Protein AF-A0AAJ3PM91-F1 (afdb_monomer_lite)

Structure (mmCIF, N/CA/C/O backbone):
data_AF-A0AAJ3PM91-F1
#
_entry.id   AF-A0AAJ3PM91-F1
#
loop_
_atom_site.group_PDB
_atom_site.id
_atom_site.type_symbol
_atom_site.label_atom_id
_atom_site.label_alt_id
_atom_site.label_comp_id
_atom_site.label_asym_id
_atom_site.label_entity_id
_atom_site.label_seq_id
_atom_site.pdbx_PDB_ins_code
_atom_site.Cartn_x
_atom_site.Cartn_y
_atom_site.Cartn_z
_atom_site.occupancy
_atom_site.B_iso_or_equiv
_atom_site.auth_seq_id
_atom_site.auth_comp_id
_atom_site.auth_asym_id
_atom_site.auth_atom_id
_atom_site.pdbx_PDB_model_num
ATOM 1 N N . MET A 1 1 ? 9.017 -9.456 3.360 1.00 77.19 1 MET A N 1
ATOM 2 C CA . MET A 1 1 ? 8.200 -10.534 2.764 1.00 77.19 1 MET A CA 1
ATOM 3 C C . MET A 1 1 ? 8.361 -10.449 1.255 1.00 77.19 1 MET A C 1
ATOM 5 O O . MET A 1 1 ? 8.608 -9.345 0.782 1.00 77.19 1 MET A O 1
ATOM 9 N N . ASP A 1 2 ? 8.288 -11.554 0.514 1.00 86.44 2 ASP A N 1
ATOM 10 C CA . ASP A 1 2 ? 8.418 -11.488 -0.950 1.00 86.44 2 ASP A CA 1
ATOM 11 C C . ASP A 1 2 ? 7.151 -10.883 -1.567 1.00 86.44 2 ASP A C 1
ATOM 13 O O . ASP A 1 2 ? 6.049 -11.085 -1.058 1.00 86.44 2 ASP A O 1
ATOM 17 N N . ILE A 1 3 ? 7.319 -10.100 -2.633 1.00 91.06 3 ILE A N 1
ATOM 18 C CA . ILE A 1 3 ? 6.223 -9.459 -3.369 1.00 91.06 3 ILE A CA 1
ATOM 19 C C . ILE A 1 3 ? 5.913 -10.359 -4.564 1.00 91.06 3 ILE A C 1
ATOM 21 O O . ILE A 1 3 ? 6.641 -10.345 -5.562 1.00 91.06 3 ILE A O 1
ATOM 25 N N . THR A 1 4 ? 4.887 -11.195 -4.431 1.00 93.25 4 THR A N 1
ATOM 26 C CA . THR A 1 4 ? 4.479 -12.192 -5.429 1.00 93.25 4 THR A CA 1
ATOM 27 C C . THR A 1 4 ? 2.958 -12.294 -5.506 1.00 93.25 4 THR A C 1
ATOM 29 O O . THR A 1 4 ? 2.251 -11.971 -4.554 1.00 93.25 4 THR A O 1
ATOM 32 N N . VAL A 1 5 ? 2.446 -12.765 -6.644 1.00 96.62 5 VAL A N 1
ATOM 33 C CA . VAL A 1 5 ? 1.008 -13.002 -6.843 1.00 96.62 5 VAL A CA 1
ATOM 34 C C . VAL A 1 5 ? 0.464 -13.979 -5.795 1.00 96.62 5 VAL A C 1
ATOM 36 O O . VAL A 1 5 ? 1.077 -15.012 -5.521 1.00 96.62 5 VAL A O 1
ATOM 39 N N . GLY A 1 6 ? -0.692 -13.649 -5.219 1.00 95.19 6 GLY A N 1
ATOM 40 C CA . GLY A 1 6 ? -1.369 -14.401 -4.163 1.00 95.19 6 GLY A CA 1
ATOM 41 C C . GLY A 1 6 ? -0.820 -14.154 -2.756 1.00 95.19 6 GLY A C 1
ATOM 42 O O . GLY A 1 6 ? -1.348 -14.708 -1.7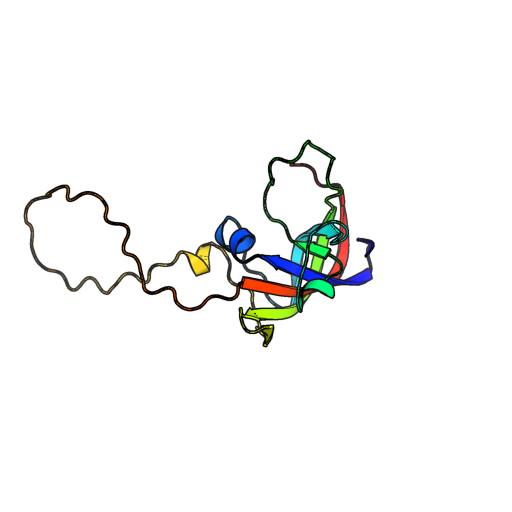92 1.00 95.19 6 GLY A O 1
ATOM 43 N N . ALA A 1 7 ? 0.233 -13.344 -2.606 1.00 95.12 7 ALA A N 1
ATOM 44 C CA . ALA A 1 7 ? 0.741 -12.998 -1.289 1.00 95.12 7 ALA A CA 1
ATOM 45 C C . ALA A 1 7 ? -0.255 -12.089 -0.556 1.00 95.12 7 ALA A C 1
ATOM 47 O O . ALA A 1 7 ? -0.711 -11.081 -1.097 1.00 95.12 7 ALA A O 1
ATOM 48 N N . VAL A 1 8 ? -0.545 -12.441 0.697 1.00 95.88 8 VAL A N 1
ATOM 49 C CA . VAL A 1 8 ? -1.348 -11.633 1.618 1.00 95.88 8 VAL A CA 1
ATOM 50 C C . VAL A 1 8 ? -0.428 -11.089 2.693 1.00 95.88 8 VAL A C 1
ATOM 52 O O . VAL A 1 8 ? 0.269 -11.860 3.352 1.00 95.88 8 VAL A O 1
ATOM 55 N N . GLY A 1 9 ? -0.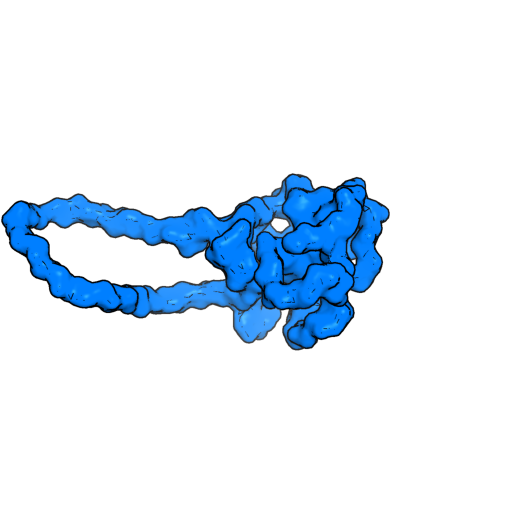414 -9.778 2.876 1.00 93.38 9 GLY A N 1
ATOM 56 C CA . GLY A 1 9 ? 0.512 -9.140 3.797 1.00 93.38 9 GLY A CA 1
ATOM 57 C C . GLY A 1 9 ? 0.119 -7.711 4.111 1.00 93.38 9 GLY A C 1
ATOM 58 O O . GLY A 1 9 ? -0.782 -7.145 3.499 1.00 93.38 9 GLY A O 1
ATOM 59 N N . ARG A 1 10 ? 0.811 -7.140 5.091 1.00 94.62 10 ARG A N 1
ATOM 60 C CA . ARG A 1 10 ? 0.602 -5.763 5.519 1.00 94.62 10 ARG A CA 1
ATOM 61 C C . ARG A 1 10 ? 1.641 -4.851 4.885 1.00 94.62 10 ARG A C 1
ATOM 63 O O . ARG A 1 10 ? 2.836 -5.154 4.961 1.00 94.62 10 ARG A O 1
ATOM 70 N N . ALA A 1 11 ? 1.186 -3.754 4.296 1.00 94.69 11 ALA A N 1
ATOM 71 C CA . ALA A 1 11 ? 2.026 -2.674 3.808 1.00 94.69 11 ALA A CA 1
ATOM 72 C C . ALA A 1 11 ? 1.854 -1.429 4.680 1.00 94.69 11 ALA A C 1
ATOM 74 O O . ALA A 1 11 ? 0.759 -1.175 5.183 1.00 94.69 11 ALA A O 1
ATOM 75 N N . SER A 1 12 ? 2.933 -0.679 4.864 1.00 93.50 12 SER A N 1
ATOM 76 C CA . SER A 1 12 ? 2.892 0.637 5.493 1.00 93.50 12 SER A CA 1
ATOM 77 C C . SER A 1 12 ? 2.953 1.732 4.425 1.00 93.50 12 SER A C 1
ATOM 79 O O . SER A 1 12 ? 3.555 1.523 3.371 1.00 93.50 12 SER A O 1
ATOM 81 N N . LEU A 1 13 ? 2.282 2.854 4.659 1.00 92.19 13 LEU A N 1
ATOM 82 C CA . LEU A 1 13 ? 2.227 4.004 3.758 1.00 92.19 13 LEU A CA 1
ATOM 83 C C . LEU A 1 13 ? 2.300 5.273 4.598 1.00 92.19 13 LEU A C 1
ATOM 85 O O . LEU A 1 13 ? 1.373 5.518 5.364 1.00 92.19 13 LEU A O 1
ATOM 89 N N . SER A 1 14 ? 3.372 6.054 4.482 1.00 88.38 14 SER A N 1
ATOM 90 C CA . SER A 1 14 ? 3.586 7.249 5.311 1.00 88.38 14 SER A CA 1
ATOM 91 C C . SER A 1 14 ? 2.636 8.389 4.960 1.00 88.38 14 SER A C 1
ATOM 93 O O . SER A 1 14 ? 2.276 8.546 3.793 1.00 88.38 14 SER A O 1
ATOM 95 N N . ASP A 1 15 ? 2.300 9.218 5.960 1.00 86.75 15 ASP A N 1
ATOM 96 C CA . ASP A 1 15 ? 1.500 10.442 5.774 1.00 86.75 15 ASP A CA 1
ATOM 97 C C . ASP A 1 15 ? 2.030 11.303 4.630 1.00 86.75 15 ASP A C 1
ATOM 99 O O . ASP A 1 15 ? 1.325 11.644 3.682 1.00 86.75 15 ASP A O 1
ATOM 103 N N . TRP A 1 16 ? 3.342 11.501 4.642 1.00 85.94 16 TRP A N 1
ATOM 104 C CA . TRP A 1 16 ? 4.038 12.296 3.650 1.00 85.94 16 TRP A CA 1
ATOM 105 C C . TRP A 1 16 ? 3.939 11.757 2.211 1.00 85.94 16 TRP A C 1
ATOM 107 O O . TRP A 1 16 ? 3.771 12.540 1.277 1.00 85.94 16 TRP A O 1
ATOM 117 N N . GLU A 1 17 ? 4.010 10.438 2.000 1.00 89.31 17 GLU A N 1
ATOM 118 C CA . GLU A 1 17 ? 3.839 9.841 0.662 1.00 89.31 17 GLU A CA 1
ATOM 119 C C . GLU A 1 17 ? 2.443 10.124 0.102 1.00 89.31 17 GLU A C 1
ATOM 121 O O . GLU A 1 17 ? 2.269 10.356 -1.099 1.00 89.31 17 GLU A O 1
ATOM 126 N N . GLN A 1 18 ? 1.439 10.125 0.973 1.00 87.88 18 GLN A N 1
ATOM 127 C CA . GLN A 1 18 ? 0.065 10.387 0.587 1.00 87.88 18 GLN A CA 1
ATOM 128 C C . GLN A 1 18 ? -0.194 11.879 0.357 1.00 87.88 18 GLN A C 1
ATOM 130 O O . GLN A 1 18 ? -0.848 12.253 -0.617 1.00 87.88 18 GLN A O 1
ATOM 135 N N . GLU A 1 19 ? 0.376 12.734 1.206 1.00 86.00 19 GLU A N 1
ATOM 136 C CA . GLU A 1 19 ? 0.348 14.187 1.063 1.00 86.00 19 GLU A CA 1
ATOM 137 C C . GLU A 1 19 ? 1.105 14.685 -0.165 1.00 86.00 19 GLU A C 1
ATOM 139 O O . GLU A 1 19 ? 0.745 15.726 -0.702 1.00 86.00 19 GLU A O 1
ATOM 144 N N . CYS A 1 20 ? 2.156 14.002 -0.615 1.00 85.50 20 CYS A N 1
ATOM 145 C CA . CYS A 1 20 ? 2.957 14.469 -1.742 1.00 85.50 20 CYS A CA 1
ATOM 146 C C . CYS A 1 20 ? 2.260 14.207 -3.084 1.00 85.50 20 CYS A C 1
ATOM 148 O O . CYS A 1 20 ? 2.094 15.119 -3.897 1.00 85.50 20 CYS A O 1
ATOM 150 N N . CYS A 1 21 ? 1.861 12.958 -3.320 1.00 86.75 21 CYS A N 1
ATOM 151 C CA . CYS A 1 21 ? 1.360 12.512 -4.620 1.00 86.75 21 CYS A CA 1
ATOM 152 C C . CYS A 1 21 ? 0.413 11.306 -4.536 1.00 86.75 21 CYS A C 1
ATOM 154 O O . CYS A 1 21 ? 0.142 10.676 -5.557 1.00 86.75 21 CYS A O 1
ATOM 156 N N . GLY A 1 22 ? -0.095 10.978 -3.344 1.00 89.50 22 GLY A N 1
ATOM 157 C CA . GLY A 1 22 ? -0.953 9.815 -3.155 1.00 89.50 22 GLY A CA 1
ATOM 158 C C . GLY A 1 22 ? -2.329 9.980 -3.788 1.00 89.50 22 GLY A C 1
ATOM 159 O O . GLY A 1 22 ? -3.016 10.986 -3.584 1.00 89.50 22 GLY A O 1
ATOM 160 N N . ASP A 1 23 ? -2.765 8.944 -4.497 1.00 92.81 23 ASP A N 1
ATOM 161 C CA . ASP A 1 23 ? -4.161 8.778 -4.886 1.00 92.81 23 ASP A CA 1
ATOM 162 C C . ASP A 1 23 ? -4.956 8.128 -3.743 1.00 92.81 23 ASP A C 1
ATOM 164 O O . ASP A 1 23 ? -4.389 7.384 -2.937 1.00 92.81 23 ASP A O 1
ATOM 168 N N . PRO A 1 24 ? -6.272 8.372 -3.634 1.00 94.62 24 PRO A N 1
ATOM 169 C CA . PRO A 1 24 ? -7.065 7.774 -2.572 1.00 94.62 24 PRO A CA 1
ATOM 170 C C . PRO A 1 24 ? -7.133 6.248 -2.676 1.00 94.62 24 PRO A C 1
ATOM 172 O O . PRO A 1 24 ? -7.407 5.704 -3.745 1.00 94.62 24 PRO A O 1
ATOM 175 N N . ILE A 1 25 ? -6.992 5.564 -1.539 1.00 96.50 25 ILE A N 1
ATOM 176 C CA . ILE A 1 25 ? -6.970 4.097 -1.474 1.00 96.50 25 ILE A CA 1
ATOM 177 C C . ILE A 1 25 ? -8.187 3.610 -0.690 1.00 96.50 25 ILE A C 1
ATOM 179 O O . ILE A 1 25 ? -8.230 3.710 0.536 1.00 96.50 25 ILE A O 1
ATOM 183 N N . ALA A 1 26 ? -9.190 3.083 -1.391 1.00 97.81 26 ALA A N 1
ATOM 184 C CA . ALA A 1 26 ? -10.405 2.541 -0.784 1.00 97.81 26 ALA A CA 1
ATOM 185 C C . ALA A 1 26 ? -10.287 1.044 -0.454 1.00 97.81 26 ALA A C 1
ATOM 187 O O . ALA A 1 26 ? -9.747 0.255 -1.237 1.00 97.81 26 ALA A O 1
ATOM 188 N N . VAL A 1 27 ? -10.847 0.649 0.692 1.00 98.31 27 VAL A N 1
ATOM 189 C CA . VAL A 1 27 ? -10.991 -0.752 1.100 1.00 98.31 27 VAL A CA 1
ATOM 190 C C . VAL A 1 27 ? -11.991 -1.467 0.187 1.00 98.31 27 VAL A C 1
ATOM 192 O O . VAL A 1 27 ? -13.026 -0.927 -0.193 1.00 98.31 27 VAL A O 1
ATOM 195 N N . GLY A 1 28 ? -11.678 -2.710 -0.168 1.00 98.00 28 GLY A N 1
ATOM 196 C CA . GLY A 1 28 ? -12.451 -3.549 -1.082 1.00 98.00 28 GLY A CA 1
ATOM 197 C C . GLY A 1 28 ? -12.132 -3.324 -2.561 1.00 98.00 28 GLY A C 1
ATOM 198 O O . GLY A 1 28 ? -12.582 -4.109 -3.396 1.00 98.00 28 GLY A O 1
ATOM 199 N N . GLU A 1 29 ? -11.336 -2.307 -2.894 1.00 98.25 29 GLU A N 1
ATOM 200 C CA . GLU A 1 29 ? -10.960 -1.987 -4.269 1.00 98.25 29 GLU A CA 1
ATOM 201 C C . GLU A 1 29 ? -9.562 -2.499 -4.635 1.00 98.25 29 GLU A C 1
ATOM 203 O O . GLU A 1 29 ? -8.721 -2.782 -3.774 1.00 98.25 29 GLU A O 1
ATOM 208 N N . VAL A 1 30 ? -9.335 -2.643 -5.944 1.00 98.31 30 VAL A N 1
ATOM 209 C CA . VAL A 1 30 ? -8.042 -3.027 -6.516 1.00 98.31 30 VAL A CA 1
ATOM 210 C C . VAL A 1 30 ? -7.282 -1.772 -6.910 1.00 98.31 30 VAL A C 1
ATOM 212 O O . VAL A 1 30 ? -7.746 -1.013 -7.757 1.00 98.31 30 VAL A O 1
ATOM 215 N N . HIS A 1 31 ? -6.087 -1.616 -6.352 1.00 98.19 31 HIS A N 1
ATOM 216 C CA . HIS A 1 31 ? -5.204 -0.480 -6.596 1.00 98.19 31 HIS A CA 1
ATOM 217 C C . HIS A 1 31 ? -3.908 -0.935 -7.253 1.00 98.19 31 HIS A C 1
ATOM 219 O O . HIS A 1 31 ? -3.397 -2.023 -6.969 1.00 98.19 31 HIS A O 1
ATOM 225 N N . GLU A 1 32 ? -3.381 -0.100 -8.145 1.00 97.38 32 GLU A N 1
ATOM 226 C CA . GLU A 1 32 ? -2.022 -0.252 -8.655 1.00 97.38 32 GLU A CA 1
ATOM 227 C C . GLU A 1 32 ? -1.060 0.422 -7.674 1.00 97.38 32 GLU A C 1
ATOM 229 O O . GLU A 1 32 ? -1.163 1.619 -7.437 1.00 97.38 32 GLU A O 1
ATOM 234 N N . LEU A 1 33 ? -0.156 -0.355 -7.080 1.00 96.88 33 LEU A N 1
ATOM 235 C CA . LEU A 1 33 ? 0.741 0.094 -6.015 1.00 96.88 33 LEU A CA 1
ATOM 236 C C . LEU A 1 33 ? 2.195 -0.185 -6.390 1.00 96.88 33 LEU A C 1
ATOM 238 O O . LEU A 1 33 ? 2.500 -1.177 -7.062 1.00 96.88 33 LEU A O 1
ATOM 242 N N . ILE A 1 34 ? 3.102 0.657 -5.902 1.00 95.25 34 ILE A N 1
ATOM 243 C CA . ILE A 1 34 ? 4.543 0.418 -5.958 1.00 95.25 34 ILE A CA 1
ATOM 244 C C . ILE A 1 34 ? 4.992 0.007 -4.560 1.00 95.25 34 ILE A C 1
ATOM 246 O O . ILE A 1 34 ? 4.836 0.750 -3.594 1.00 95.25 34 ILE A O 1
ATOM 250 N N . LEU A 1 35 ? 5.516 -1.213 -4.456 1.00 94.31 35 LEU A N 1
ATOM 251 C CA . LEU A 1 35 ? 5.914 -1.828 -3.199 1.00 94.31 35 LEU A CA 1
ATOM 252 C C . LEU A 1 35 ? 7.421 -2.066 -3.146 1.00 94.31 35 LEU A C 1
ATOM 254 O O . LEU A 1 35 ? 8.029 -2.515 -4.121 1.00 94.31 35 LEU A O 1
ATOM 258 N N . LEU A 1 36 ? 7.994 -1.885 -1.959 1.00 91.50 36 LEU A N 1
ATOM 259 C CA . LEU A 1 36 ? 9.311 -2.401 -1.591 1.00 91.50 36 LEU A CA 1
ATOM 260 C C . LEU A 1 36 ? 9.217 -3.300 -0.347 1.00 91.50 36 LEU A C 1
ATOM 262 O O . LEU A 1 36 ? 8.330 -3.120 0.492 1.00 91.50 36 LEU A O 1
ATOM 266 N N . PRO A 1 37 ? 10.119 -4.283 -0.182 1.00 89.12 37 PRO A N 1
ATOM 267 C CA . PRO A 1 37 ? 10.222 -5.029 1.067 1.00 89.12 37 PRO A CA 1
ATOM 268 C C . PRO A 1 37 ? 10.599 -4.102 2.232 1.00 89.12 37 PRO A C 1
ATOM 270 O O . PRO A 1 37 ? 11.547 -3.334 2.119 1.00 89.12 37 PRO A O 1
ATOM 273 N N . SER A 1 38 ? 9.955 -4.250 3.393 1.00 82.88 38 SER A N 1
ATOM 274 C CA . SER A 1 38 ? 10.267 -3.444 4.592 1.00 82.88 38 SER A CA 1
ATOM 275 C C . SER A 1 38 ? 11.644 -3.739 5.213 1.00 82.88 38 SER A C 1
ATOM 277 O O . SER A 1 38 ? 12.113 -3.024 6.099 1.00 82.88 38 SER A O 1
ATOM 279 N N . ARG A 1 39 ? 12.335 -4.798 4.762 1.00 71.31 39 ARG A N 1
ATOM 280 C CA . ARG A 1 39 ? 13.678 -5.150 5.250 1.00 71.31 39 ARG A CA 1
ATOM 281 C C . ARG A 1 39 ? 14.672 -4.045 4.893 1.00 71.31 39 ARG A C 1
ATOM 283 O O . ARG A 1 39 ? 14.987 -3.867 3.725 1.00 71.31 39 ARG A O 1
ATOM 290 N N . GLY A 1 40 ? 15.225 -3.393 5.914 1.00 58.00 40 GLY A N 1
ATOM 291 C CA . GLY A 1 40 ? 16.192 -2.301 5.758 1.00 58.00 40 GLY A CA 1
ATOM 292 C C . GLY A 1 40 ? 15.591 -0.911 5.969 1.00 58.00 40 GLY A C 1
ATOM 293 O O . GLY A 1 40 ? 16.350 0.042 6.112 1.00 58.00 40 GLY A O 1
ATOM 294 N N . VAL A 1 41 ? 14.263 -0.804 6.080 1.00 61.22 41 VAL A N 1
ATOM 295 C CA . VAL A 1 41 ? 13.581 0.410 6.535 1.00 61.22 41 VAL A CA 1
ATOM 296 C C . VAL A 1 41 ? 13.492 0.337 8.061 1.00 61.22 41 VAL A C 1
ATOM 298 O O . VAL A 1 41 ? 12.949 -0.623 8.611 1.00 61.22 41 VAL A O 1
ATOM 301 N N . SER A 1 42 ? 14.080 1.304 8.771 1.00 54.81 42 SER A N 1
ATOM 302 C CA . SER A 1 42 ? 13.974 1.374 10.235 1.00 54.81 42 SER A CA 1
ATOM 303 C C . SER A 1 42 ? 12.533 1.689 10.626 1.00 54.81 42 SER A C 1
ATOM 305 O O . SER A 1 42 ? 12.133 2.847 10.639 1.00 54.81 42 SER A O 1
ATOM 307 N N . GLN A 1 43 ? 11.762 0.656 10.952 1.00 59.34 43 GLN A N 1
ATOM 308 C CA . GLN A 1 43 ? 10.389 0.783 11.431 1.00 59.34 43 GLN A CA 1
ATOM 309 C C . GLN A 1 43 ? 10.324 0.465 12.930 1.00 59.34 43 GLN A C 1
ATOM 311 O O . GLN A 1 43 ? 10.841 -0.557 13.386 1.00 59.34 43 GLN A O 1
ATOM 316 N N . ALA A 1 44 ? 9.698 1.348 13.710 1.00 57.47 44 ALA A N 1
ATOM 317 C CA . ALA A 1 44 ? 9.454 1.170 15.141 1.00 57.47 44 ALA A CA 1
ATOM 318 C C . ALA A 1 44 ? 7.944 1.120 15.429 1.00 57.47 44 ALA A C 1
ATOM 320 O O . ALA A 1 44 ? 7.141 1.668 14.682 1.00 57.47 44 ALA A O 1
ATOM 321 N N . GLY A 1 45 ? 7.536 0.470 16.523 1.00 62.12 45 GLY A N 1
ATOM 322 C CA . GLY A 1 45 ? 6.125 0.431 16.934 1.00 62.12 45 GLY A CA 1
ATOM 323 C C . GLY A 1 45 ? 5.248 -0.515 16.088 1.00 62.12 45 GLY A C 1
ATOM 324 O O . GLY A 1 45 ? 5.752 -1.549 15.640 1.00 62.12 45 GLY A O 1
ATOM 325 N N . PRO A 1 46 ? 3.945 -0.210 15.881 1.00 59.81 46 PRO A N 1
ATOM 326 C CA . PRO A 1 46 ? 3.001 -1.030 15.092 1.00 59.81 46 PRO A CA 1
ATOM 327 C C . PRO A 1 46 ? 3.513 -1.421 13.693 1.00 59.81 46 PRO A C 1
ATOM 329 O O . PRO A 1 46 ? 3.121 -2.448 13.131 1.00 59.81 46 PRO A O 1
ATOM 332 N N . LEU A 1 47 ? 4.451 -0.628 13.181 1.00 64.56 47 LEU A N 1
ATOM 333 C CA . LEU A 1 47 ? 5.111 -0.740 11.888 1.00 64.56 47 LEU A CA 1
ATOM 334 C C . LEU A 1 47 ? 6.026 -1.960 11.771 1.00 64.56 47 LEU A C 1
ATOM 336 O O . LEU A 1 47 ? 6.133 -2.532 10.698 1.00 64.56 47 LEU A O 1
ATOM 340 N N . ALA A 1 48 ? 6.591 -2.467 12.874 1.00 63.91 48 ALA A N 1
ATOM 341 C CA . ALA A 1 48 ? 7.442 -3.666 12.850 1.00 63.91 48 ALA A CA 1
ATOM 342 C C . ALA A 1 48 ? 6.737 -4.921 12.282 1.00 63.91 48 ALA A C 1
ATOM 344 O O . ALA A 1 48 ? 7.385 -5.930 11.999 1.00 63.91 48 ALA A O 1
ATOM 345 N N . SER A 1 49 ? 5.409 -4.868 12.138 1.00 70.94 49 SER A N 1
ATOM 346 C CA . SER A 1 49 ? 4.591 -5.923 11.542 1.00 70.94 49 SER A CA 1
ATOM 347 C C . SER A 1 49 ? 4.390 -5.801 10.024 1.00 70.94 49 SER A C 1
ATOM 349 O O . SER A 1 49 ? 3.937 -6.768 9.409 1.00 70.94 49 SER A O 1
ATOM 351 N N . ALA A 1 50 ? 4.724 -4.664 9.402 1.00 85.12 50 ALA A N 1
ATOM 352 C CA . ALA A 1 50 ? 4.566 -4.471 7.966 1.00 85.12 50 ALA A CA 1
ATOM 353 C C . ALA A 1 50 ? 5.643 -5.247 7.192 1.00 85.12 50 ALA A C 1
ATOM 355 O O . ALA A 1 50 ? 6.845 -5.153 7.447 1.00 85.12 50 ALA A O 1
ATOM 356 N N . GLY A 1 51 ? 5.206 -6.056 6.228 1.00 89.44 51 GLY A N 1
ATOM 357 C CA . GLY A 1 51 ? 6.089 -6.839 5.363 1.00 89.44 51 GLY A CA 1
ATOM 358 C C . GLY A 1 51 ? 6.603 -6.056 4.154 1.00 89.44 51 GLY A C 1
ATOM 359 O O . GLY A 1 51 ? 7.607 -6.472 3.552 1.00 89.44 51 GLY A O 1
ATOM 360 N N . TRP A 1 52 ? 5.913 -4.960 3.828 1.00 93.38 52 TRP A N 1
ATOM 361 C CA . TRP A 1 52 ? 6.086 -4.119 2.648 1.00 93.38 52 TRP A CA 1
ATOM 362 C C . TRP A 1 52 ? 5.894 -2.638 3.000 1.00 93.38 52 TRP A C 1
ATOM 364 O O . TRP A 1 52 ? 5.286 -2.316 4.019 1.00 93.38 52 TRP A O 1
ATOM 374 N N . VAL A 1 53 ? 6.381 -1.759 2.133 1.00 92.31 53 VAL A N 1
ATOM 375 C CA . VAL A 1 53 ? 6.142 -0.311 2.173 1.00 92.31 53 VAL A CA 1
ATOM 376 C C . VAL A 1 53 ? 5.577 0.109 0.821 1.00 92.31 53 VAL A C 1
ATOM 378 O O . VAL A 1 53 ? 6.044 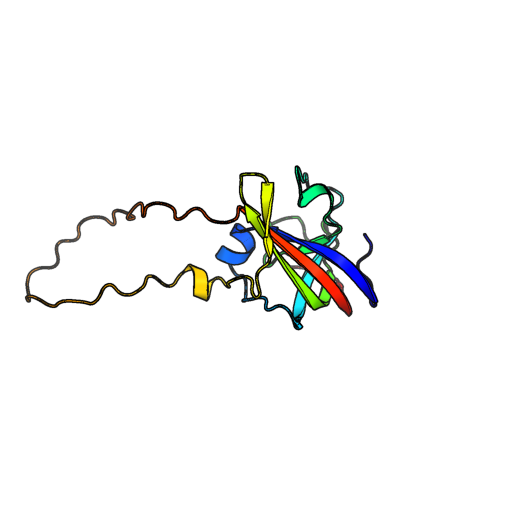-0.391 -0.205 1.00 92.31 53 VAL A O 1
ATOM 381 N N . VAL A 1 54 ? 4.564 0.969 0.831 1.00 93.94 54 VAL A N 1
ATOM 382 C CA . VAL A 1 54 ? 4.032 1.660 -0.347 1.00 93.94 54 VAL A CA 1
ATOM 383 C C . VAL A 1 54 ? 4.804 2.961 -0.524 1.00 93.94 54 VAL A C 1
ATOM 385 O O . VAL A 1 54 ? 5.025 3.681 0.446 1.00 93.94 54 VAL A O 1
ATOM 388 N N . THR A 1 55 ? 5.203 3.253 -1.755 1.00 91.31 55 THR A N 1
ATOM 389 C CA . THR A 1 55 ? 5.855 4.515 -2.120 1.00 91.31 55 THR A CA 1
ATOM 390 C C . THR A 1 55 ? 5.250 5.053 -3.410 1.00 91.31 55 THR A C 1
ATOM 392 O O . THR A 1 55 ? 4.867 4.272 -4.283 1.00 91.31 55 THR A O 1
ATOM 395 N N . HIS A 1 56 ? 5.130 6.371 -3.530 1.00 88.69 56 HIS A N 1
ATOM 396 C CA . HIS A 1 56 ? 4.533 7.031 -4.690 1.00 88.69 56 HIS A CA 1
ATOM 397 C C . HIS A 1 56 ? 5.543 7.824 -5.519 1.00 88.69 56 HIS A C 1
ATOM 399 O O . HIS A 1 56 ? 5.209 8.230 -6.634 1.00 88.69 56 HIS A O 1
ATOM 405 N N . HIS A 1 57 ? 6.760 8.050 -5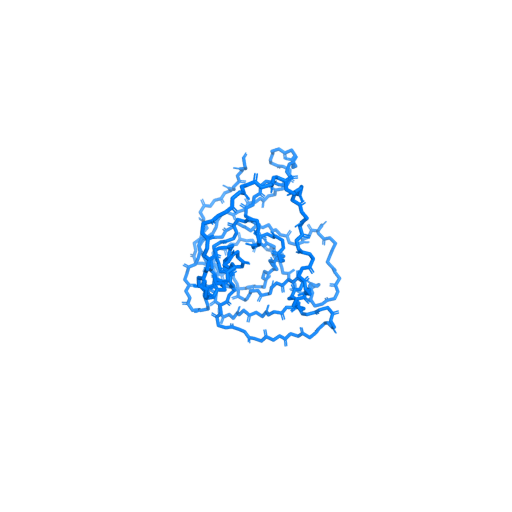.024 1.00 81.81 57 HIS A N 1
ATOM 406 C CA . HIS A 1 57 ? 7.757 8.835 -5.747 1.00 81.81 57 HIS A CA 1
ATOM 407 C C . HIS A 1 57 ? 9.198 8.379 -5.482 1.00 81.81 57 HIS A C 1
ATOM 409 O O . HIS A 1 57 ? 9.483 7.549 -4.621 1.00 81.81 57 HIS A O 1
ATOM 415 N N . ASP A 1 58 ? 10.112 8.925 -6.282 1.00 80.44 58 ASP A N 1
ATOM 416 C CA . ASP A 1 58 ? 11.542 8.661 -6.177 1.00 80.44 58 ASP A CA 1
ATOM 417 C C . ASP A 1 58 ? 12.147 9.331 -4.941 1.00 80.44 58 ASP A C 1
ATOM 419 O O . ASP A 1 58 ? 12.123 10.556 -4.816 1.00 80.44 58 ASP A O 1
ATOM 423 N N . ASP A 1 59 ? 12.754 8.538 -4.061 1.00 74.44 59 ASP A N 1
ATOM 424 C CA . ASP A 1 59 ? 13.494 9.036 -2.899 1.00 74.44 59 ASP A CA 1
ATOM 425 C C . ASP A 1 59 ? 14.889 9.583 -3.274 1.00 74.44 59 ASP A C 1
ATOM 427 O O . ASP A 1 59 ? 15.646 10.041 -2.412 1.00 74.44 59 ASP A O 1
ATOM 431 N N . GLY A 1 60 ? 15.240 9.557 -4.567 1.00 76.81 60 GLY A N 1
ATOM 432 C CA . GLY A 1 60 ? 16.519 10.013 -5.101 1.00 76.81 60 GLY A CA 1
ATOM 433 C C . GLY A 1 60 ? 17.644 8.997 -4.906 1.00 76.81 60 GLY A C 1
ATOM 434 O O . GLY A 1 60 ? 18.822 9.321 -5.116 1.00 76.81 60 GLY A O 1
ATOM 435 N N . SER A 1 61 ? 17.313 7.771 -4.495 1.00 76.25 61 SER A N 1
ATOM 436 C CA . SER A 1 61 ? 18.272 6.681 -4.415 1.00 76.25 61 SER A CA 1
ATOM 437 C C . SER A 1 61 ? 18.824 6.336 -5.803 1.00 76.25 61 SER A C 1
ATOM 439 O O . SER A 1 61 ? 18.136 6.469 -6.816 1.00 76.25 61 SER A O 1
ATOM 441 N N . PRO A 1 62 ? 20.072 5.838 -5.905 1.00 78.12 62 PRO A N 1
ATOM 442 C CA . PRO A 1 62 ? 20.606 5.394 -7.186 1.00 78.12 62 PRO A CA 1
ATOM 443 C C . PRO A 1 62 ? 19.665 4.387 -7.859 1.00 78.12 62 PRO A C 1
ATOM 445 O O . PRO A 1 62 ? 19.208 3.437 -7.213 1.00 78.12 62 PRO A O 1
ATOM 448 N N . ALA A 1 63 ? 19.410 4.570 -9.155 1.00 74.38 63 ALA A N 1
ATOM 449 C CA . ALA A 1 63 ? 18.509 3.709 -9.914 1.00 74.38 63 ALA A CA 1
ATOM 450 C C . ALA A 1 63 ? 18.853 2.219 -9.729 1.00 74.38 63 ALA A C 1
ATOM 452 O O . ALA A 1 63 ? 19.994 1.791 -9.926 1.00 74.38 63 ALA A O 1
ATOM 453 N N . GLY A 1 64 ? 17.852 1.429 -9.331 1.00 71.94 64 GLY A N 1
ATOM 454 C CA . GLY A 1 64 ? 17.981 -0.013 -9.093 1.00 71.94 64 GLY A CA 1
ATOM 455 C C . GLY A 1 64 ? 18.606 -0.410 -7.750 1.00 71.94 64 GLY A C 1
ATOM 456 O O . GLY A 1 64 ? 18.851 -1.596 -7.533 1.00 71.94 64 GLY A O 1
ATOM 457 N N . SER A 1 65 ? 18.861 0.539 -6.844 1.00 77.50 65 SER A N 1
ATOM 458 C CA . SER A 1 65 ? 19.349 0.238 -5.489 1.00 77.50 65 SER A CA 1
ATOM 459 C C . SER A 1 65 ? 18.263 -0.341 -4.571 1.00 77.50 65 SER A C 1
ATOM 461 O O . SER A 1 65 ? 18.578 -1.128 -3.677 1.00 77.50 65 SER A O 1
ATOM 463 N N . ILE A 1 66 ? 16.992 -0.020 -4.835 1.00 78.56 66 ILE A N 1
ATOM 464 C CA . ILE A 1 66 ? 15.823 -0.545 -4.124 1.00 78.56 66 ILE A CA 1
ATOM 465 C C . ILE A 1 66 ? 15.034 -1.454 -5.080 1.00 78.56 66 ILE A C 1
ATOM 467 O O . ILE A 1 66 ? 14.694 -1.028 -6.186 1.00 78.56 66 ILE A O 1
ATOM 471 N N . PRO A 1 67 ? 14.726 -2.707 -4.697 1.00 85.56 67 PRO A N 1
ATOM 472 C CA . PRO A 1 67 ? 13.972 -3.632 -5.537 1.00 85.56 67 PRO A CA 1
ATOM 473 C C . PRO A 1 67 ? 12.468 -3.310 -5.502 1.00 85.56 67 PRO A C 1
ATOM 475 O O . PRO A 1 67 ? 11.680 -4.036 -4.892 1.00 85.56 67 PRO A O 1
ATOM 478 N N . LEU A 1 68 ? 12.080 -2.212 -6.151 1.00 90.62 68 LEU A N 1
ATOM 479 C CA . LEU A 1 68 ? 10.690 -1.776 -6.279 1.00 90.62 68 LEU A CA 1
ATOM 480 C C . LEU A 1 68 ? 9.914 -2.697 -7.224 1.00 90.62 68 LEU A C 1
ATOM 482 O O . LEU A 1 68 ? 10.426 -3.167 -8.247 1.00 90.62 68 LEU A O 1
ATOM 486 N N . ARG A 1 69 ? 8.654 -2.955 -6.886 1.00 94.19 69 ARG A N 1
ATOM 487 C CA . ARG A 1 69 ? 7.757 -3.846 -7.627 1.00 94.19 69 ARG A CA 1
ATOM 488 C C . ARG A 1 69 ? 6.420 -3.158 -7.816 1.00 94.19 69 ARG A C 1
ATOM 490 O O . ARG A 1 69 ? 5.815 -2.715 -6.845 1.00 94.19 69 ARG A O 1
ATOM 497 N N . ARG A 1 70 ? 5.948 -3.107 -9.056 1.00 96.19 70 ARG A N 1
ATOM 498 C CA . ARG A 1 70 ? 4.620 -2.596 -9.374 1.00 96.19 70 ARG A CA 1
ATOM 499 C C . ARG A 1 70 ? 3.628 -3.749 -9.326 1.00 96.19 70 ARG A C 1
ATOM 501 O O . ARG A 1 70 ? 3.877 -4.798 -9.917 1.00 96.19 70 ARG A O 1
ATOM 508 N N . VAL A 1 71 ? 2.523 -3.584 -8.615 1.00 97.69 71 VAL A N 1
ATOM 509 C CA . VAL A 1 71 ? 1.530 -4.644 -8.407 1.00 97.69 71 VAL A CA 1
ATOM 510 C C . VAL A 1 71 ? 0.119 -4.106 -8.565 1.00 97.69 71 VAL A C 1
ATOM 512 O O . VAL A 1 71 ? -0.112 -2.921 -8.351 1.00 97.69 71 VAL A O 1
ATOM 515 N N . ARG A 1 72 ? -0.839 -4.985 -8.866 1.00 98.31 72 ARG A N 1
ATOM 516 C CA . ARG A 1 72 ? -2.247 -4.736 -8.536 1.00 98.31 72 ARG A CA 1
ATOM 517 C C . ARG A 1 72 ? -2.617 -5.541 -7.310 1.00 98.31 72 ARG A C 1
ATOM 519 O O . ARG A 1 72 ? -2.442 -6.761 -7.306 1.00 98.31 72 ARG A O 1
ATOM 526 N N . ALA A 1 73 ? -3.128 -4.875 -6.287 1.00 98.38 73 ALA A N 1
ATOM 527 C CA . ALA A 1 73 ? -3.514 -5.505 -5.035 1.00 98.38 73 ALA A CA 1
ATOM 528 C C . ALA A 1 73 ? -4.907 -5.052 -4.609 1.00 98.38 73 ALA A C 1
ATOM 530 O O . ALA A 1 73 ? -5.269 -3.894 -4.803 1.00 98.38 73 ALA A O 1
ATOM 531 N N . VAL A 1 74 ? -5.680 -5.962 -4.018 1.00 98.50 74 VAL A N 1
ATOM 532 C CA . VAL A 1 74 ? -6.912 -5.589 -3.318 1.00 98.50 74 VAL A CA 1
ATOM 533 C C . VAL A 1 74 ? -6.577 -5.172 -1.893 1.00 98.50 74 VAL A C 1
ATOM 535 O O . VAL A 1 74 ? -5.802 -5.844 -1.206 1.00 98.50 74 VAL A O 1
ATOM 538 N N . VAL A 1 75 ? -7.177 -4.072 -1.447 1.00 98.25 75 VAL A N 1
ATOM 539 C CA . VAL A 1 75 ? -7.045 -3.578 -0.073 1.00 98.25 75 VAL A CA 1
ATOM 540 C C . VAL A 1 75 ? -8.149 -4.206 0.763 1.00 98.25 75 VAL A C 1
ATOM 542 O O . VAL A 1 75 ? -9.325 -3.928 0.570 1.00 98.25 75 VAL A O 1
ATOM 545 N N . ARG A 1 76 ? -7.789 -5.098 1.680 1.00 97.81 76 ARG A N 1
ATOM 546 C CA . ARG A 1 76 ? -8.735 -5.837 2.526 1.00 97.81 76 ARG A CA 1
ATOM 547 C C . ARG A 1 76 ? -9.134 -5.067 3.779 1.00 97.81 76 ARG A C 1
ATOM 549 O O . ARG A 1 76 ? -10.253 -5.239 4.245 1.00 97.81 76 ARG A O 1
ATOM 556 N N . ALA A 1 77 ? -8.229 -4.252 4.307 1.00 97.25 77 ALA A N 1
ATOM 557 C CA . ALA A 1 77 ? -8.476 -3.342 5.418 1.00 97.25 77 ALA A CA 1
ATOM 558 C C . ALA A 1 77 ? -7.452 -2.205 5.383 1.00 97.25 77 ALA A C 1
ATOM 560 O O . ALA A 1 77 ? -6.331 -2.394 4.900 1.00 97.25 77 ALA A O 1
ATOM 561 N N . ALA A 1 78 ? -7.824 -1.051 5.927 1.00 96.25 78 ALA A N 1
ATOM 562 C CA . ALA A 1 78 ? -6.944 0.094 6.094 1.00 96.25 78 ALA A CA 1
ATOM 563 C C . ALA A 1 78 ? -7.050 0.614 7.529 1.00 96.25 78 ALA A C 1
ATOM 565 O O . ALA A 1 78 ? -8.127 0.615 8.123 1.00 96.25 78 ALA A O 1
ATOM 566 N N . HIS A 1 79 ? -5.921 1.031 8.097 1.00 94.44 79 HIS A N 1
ATOM 567 C CA . HIS A 1 79 ? -5.863 1.558 9.454 1.00 94.44 79 HIS A CA 1
ATOM 568 C C . HIS A 1 79 ? -5.027 2.826 9.500 1.00 94.44 79 HIS A C 1
ATOM 570 O O . HIS A 1 79 ? -3.919 2.851 8.974 1.00 94.44 79 HIS A O 1
ATOM 576 N N . GLU A 1 80 ? -5.514 3.836 10.204 1.00 92.25 80 GLU A N 1
ATOM 577 C CA . GLU A 1 80 ? -4.716 4.970 10.653 1.00 92.25 80 GLU A CA 1
ATOM 578 C C . GLU A 1 80 ? -3.808 4.549 11.807 1.00 92.25 80 GLU A C 1
ATOM 580 O O . GLU A 1 80 ? -4.266 3.920 12.771 1.00 92.25 80 GLU A O 1
ATOM 585 N N . VAL A 1 81 ? -2.541 4.950 11.747 1.00 89.19 81 VAL A N 1
ATOM 586 C CA . VAL A 1 81 ? -1.579 4.824 12.840 1.00 89.19 81 VAL A CA 1
ATOM 587 C C . VAL A 1 81 ? -1.394 6.193 13.475 1.00 89.19 81 VAL A C 1
ATOM 589 O O . VAL A 1 81 ? -0.836 7.110 12.882 1.00 89.19 81 VAL A O 1
ATOM 592 N N . TRP A 1 82 ? -1.873 6.338 14.704 1.00 85.88 82 TRP A N 1
ATOM 593 C CA . TRP A 1 82 ? -1.763 7.587 15.451 1.00 85.88 82 TRP A CA 1
ATOM 594 C C . TRP A 1 82 ? -0.464 7.630 16.271 1.00 85.88 82 TRP A C 1
ATOM 596 O O . TRP A 1 82 ? -0.031 6.570 16.733 1.00 85.88 82 TRP A O 1
ATOM 606 N N . PRO A 1 83 ? 0.074 8.821 16.609 1.00 79.12 83 PRO A N 1
ATOM 607 C CA . PRO A 1 83 ? 1.311 8.964 17.398 1.00 79.12 83 PRO A CA 1
ATOM 608 C C . PRO A 1 83 ? 1.318 8.225 18.743 1.00 79.12 83 PRO A C 1
ATOM 610 O O . PRO A 1 83 ? 2.356 7.841 19.277 1.00 79.12 83 PRO A O 1
ATOM 613 N N . SER A 1 84 ? 0.134 7.986 19.313 1.00 79.62 84 SER A N 1
ATOM 614 C CA . SER A 1 84 ? -0.042 7.194 20.538 1.00 79.62 84 SER A CA 1
ATOM 615 C C . SER A 1 84 ? 0.142 5.680 20.342 1.00 79.62 84 SER A C 1
ATOM 617 O O . SER A 1 84 ? 0.032 4.922 21.306 1.00 79.62 84 SER A O 1
ATOM 619 N N . GLY A 1 85 ? 0.372 5.218 19.111 1.00 78.44 85 GLY A N 1
ATOM 620 C CA . GLY A 1 85 ? 0.349 3.811 18.714 1.00 78.44 85 GLY A CA 1
ATOM 621 C C . GLY A 1 85 ? -1.063 3.239 18.550 1.00 78.44 85 GLY A C 1
ATOM 622 O O . GLY A 1 85 ? -1.214 2.037 18.328 1.00 78.44 85 GLY A O 1
ATOM 623 N N . ARG A 1 86 ? -2.106 4.071 18.676 1.00 84.38 86 ARG A N 1
ATOM 624 C CA . ARG A 1 86 ? -3.496 3.663 18.448 1.00 84.38 86 ARG A CA 1
ATOM 625 C C . ARG A 1 86 ? -3.711 3.378 16.964 1.00 84.38 86 ARG A C 1
ATOM 627 O O . ARG A 1 86 ? -3.368 4.205 16.125 1.00 84.38 86 ARG A O 1
ATOM 634 N N . LEU A 1 87 ? -4.352 2.248 16.680 1.00 89.19 87 LEU A N 1
ATOM 635 C CA . LEU A 1 87 ? -4.853 1.909 15.353 1.00 89.19 87 LEU A CA 1
ATOM 636 C C . LEU A 1 87 ? -6.349 2.215 15.272 1.00 89.19 87 LEU A C 1
ATOM 638 O O . LEU A 1 87 ? -7.096 1.858 16.187 1.00 89.19 87 LEU A O 1
ATOM 642 N N . ALA A 1 88 ? -6.777 2.869 14.197 1.00 90.88 88 ALA A N 1
ATOM 643 C CA . ALA A 1 88 ? -8.188 3.079 13.886 1.00 90.88 88 ALA A CA 1
ATOM 644 C C . ALA A 1 88 ? -8.473 2.559 12.478 1.00 90.88 88 ALA A C 1
ATOM 646 O O . ALA A 1 88 ? -7.825 2.987 11.532 1.00 90.88 88 ALA A O 1
ATOM 647 N N . GLU A 1 89 ? -9.400 1.613 12.351 1.00 95.06 89 GLU A N 1
ATOM 648 C CA . GLU A 1 89 ? -9.824 1.100 11.047 1.00 95.06 89 GLU A CA 1
ATOM 649 C C . GLU A 1 89 ? -10.621 2.170 10.291 1.00 95.06 89 GLU A C 1
ATOM 651 O O . GLU A 1 89 ? -11.422 2.892 10.890 1.00 95.06 89 GLU A O 1
ATOM 656 N N . ILE A 1 90 ? -10.373 2.272 8.988 1.00 94.94 90 ILE A N 1
ATOM 657 C CA . ILE A 1 90 ? -10.966 3.257 8.083 1.00 94.94 90 ILE A CA 1
ATOM 658 C C . ILE A 1 90 ? -11.358 2.589 6.766 1.00 94.94 90 ILE A C 1
ATOM 660 O O . ILE A 1 90 ? -10.723 1.633 6.324 1.00 94.94 90 ILE A O 1
ATOM 664 N N . ASP A 1 91 ? -12.369 3.138 6.098 1.00 96.69 91 ASP A N 1
ATOM 665 C CA . ASP A 1 91 ? -12.834 2.615 4.807 1.00 96.69 91 ASP A CA 1
ATOM 666 C C . ASP A 1 91 ? -11.973 3.096 3.624 1.00 96.69 91 ASP A C 1
ATOM 668 O O . ASP A 1 91 ? -12.019 2.520 2.535 1.00 96.69 91 ASP A O 1
ATOM 672 N N . ARG A 1 92 ? -11.204 4.177 3.809 1.00 95.12 92 ARG A N 1
ATOM 673 C CA . ARG A 1 92 ? -10.437 4.831 2.743 1.00 95.12 92 ARG A CA 1
ATOM 674 C C . ARG A 1 92 ? -9.291 5.665 3.302 1.00 95.12 92 ARG A C 1
ATOM 676 O O . ARG A 1 92 ? -9.529 6.532 4.139 1.00 95.12 92 ARG A O 1
ATOM 683 N N . VAL A 1 93 ? -8.088 5.473 2.765 1.00 94.12 93 VAL A N 1
ATOM 684 C CA . VAL A 1 93 ? -6.974 6.415 2.936 1.00 94.12 93 VAL A CA 1
ATOM 685 C C . VAL A 1 93 ? -7.207 7.625 2.017 1.00 94.12 93 VAL A C 1
ATOM 687 O O . VAL A 1 93 ? -7.435 7.424 0.816 1.00 94.12 93 VAL A O 1
ATOM 690 N N . PRO A 1 94 ? -7.201 8.864 2.544 1.00 91.94 94 PRO A N 1
ATOM 691 C CA . PRO A 1 94 ? -7.408 10.072 1.741 1.00 91.94 94 PRO A CA 1
ATOM 692 C C . PRO A 1 94 ? -6.254 10.286 0.756 1.00 91.94 94 PRO A C 1
ATOM 694 O O . PRO A 1 94 ? -5.121 9.981 1.080 1.00 91.94 94 PRO A O 1
ATOM 697 N N . GLY A 1 95 ? -6.519 10.805 -0.441 1.00 90.06 95 GLY A N 1
ATOM 698 C CA . GLY A 1 95 ? -5.502 11.231 -1.412 1.00 90.06 95 GLY A CA 1
ATOM 699 C C . GLY A 1 95 ? -4.979 12.641 -1.155 1.00 90.06 95 GLY A C 1
ATOM 700 O O . GLY A 1 95 ? -5.601 13.417 -0.431 1.00 90.06 95 GLY A O 1
ATOM 701 N N . HIS A 1 96 ? -3.902 13.019 -1.845 1.00 86.25 96 HIS A N 1
ATOM 702 C CA . HIS A 1 96 ? -3.377 14.388 -1.878 1.00 86.25 96 HIS A CA 1
ATOM 703 C C . HIS A 1 96 ? -4.486 15.427 -2.116 1.00 86.25 96 HIS A C 1
ATOM 705 O O . HIS A 1 96 ? -4.566 16.448 -1.433 1.00 86.25 96 HIS A O 1
ATOM 711 N N . ALA A 1 97 ? -5.390 15.148 -3.060 1.00 84.12 97 ALA A N 1
ATOM 712 C CA . ALA A 1 97 ? -6.510 16.031 -3.374 1.00 84.12 97 ALA A CA 1
ATOM 713 C C . ALA A 1 97 ? -7.503 16.184 -2.211 1.00 84.12 97 ALA A C 1
ATOM 715 O O . ALA A 1 97 ? -8.075 17.253 -2.055 1.00 84.12 97 ALA A O 1
ATOM 716 N N . ASP A 1 98 ? -7.707 15.156 -1.383 1.00 83.00 98 ASP A N 1
ATOM 717 C CA . ASP A 1 98 ? -8.571 15.255 -0.201 1.00 83.00 98 ASP A CA 1
ATOM 718 C C . ASP A 1 98 ? -7.884 16.041 0.930 1.00 83.00 98 ASP A C 1
ATOM 720 O O . ASP A 1 98 ? -8.546 16.733 1.700 1.00 83.00 98 ASP A O 1
ATOM 724 N N . LEU A 1 99 ? -6.552 15.950 1.018 1.00 76.75 99 LEU A N 1
ATOM 725 C CA . LEU A 1 99 ? -5.735 16.568 2.069 1.00 76.75 99 LEU A CA 1
ATOM 726 C C . LEU A 1 99 ? -5.428 18.054 1.815 1.00 76.75 99 LEU A C 1
ATOM 728 O O . LEU A 1 99 ? -5.094 18.783 2.751 1.00 76.75 99 LEU A O 1
ATOM 732 N N . THR A 1 100 ? -5.546 18.507 0.563 1.00 68.38 100 THR A N 1
ATOM 733 C CA . THR A 1 100 ? -5.249 19.885 0.128 1.00 68.38 100 THR A CA 1
ATOM 734 C C . THR A 1 100 ? -6.481 20.772 -0.053 1.00 68.38 100 THR A C 1
ATOM 736 O O . THR A 1 100 ? -6.329 21.967 -0.323 1.00 68.38 100 THR A O 1
ATOM 739 N N . ILE A 1 101 ? -7.700 20.244 0.120 1.00 55.62 101 ILE A N 1
ATOM 740 C CA . ILE A 1 101 ? -8.910 21.074 0.117 1.00 55.62 101 ILE A CA 1
ATOM 741 C C . ILE A 1 101 ? -8.898 21.949 1.375 1.00 55.62 101 ILE A C 1
ATOM 743 O O . ILE A 1 101 ? -9.307 21.541 2.459 1.00 55.62 101 ILE A O 1
ATOM 747 N N . LEU A 1 102 ? -8.452 23.193 1.208 1.00 49.34 102 LEU A N 1
ATOM 748 C CA . LEU A 1 102 ? -8.955 24.298 2.008 1.00 49.34 102 LEU A CA 1
ATOM 749 C C . LEU A 1 102 ? -10.449 24.385 1.690 1.00 49.34 102 LEU A C 1
ATOM 751 O O . LEU A 1 102 ? -10.810 24.679 0.546 1.00 49.34 102 LEU A O 1
ATOM 755 N N . GLU A 1 103 ? -11.323 24.102 2.659 1.00 46.31 103 GLU A N 1
ATOM 756 C CA . GLU A 1 103 ? -12.714 24.536 2.538 1.00 46.31 103 GLU A CA 1
ATOM 757 C C . GLU A 1 103 ? -12.664 26.033 2.202 1.00 46.31 103 GLU A C 1
ATOM 759 O O . GLU A 1 103 ? -12.027 26.789 2.944 1.00 46.31 103 GLU A O 1
ATOM 764 N N . PRO A 1 104 ? -13.227 26.497 1.071 1.00 44.28 104 PRO A N 1
ATOM 765 C CA . PRO A 1 104 ? -13.332 27.924 0.866 1.00 44.28 104 PRO A CA 1
ATOM 766 C C . PRO A 1 104 ? -14.241 28.426 1.982 1.00 44.28 104 PRO A C 1
ATOM 768 O O . PRO A 1 104 ? -15.441 28.147 1.963 1.00 44.28 104 PRO A O 1
ATOM 771 N N . GLU A 1 105 ? -13.664 29.121 2.967 1.00 47.81 105 GLU A N 1
ATOM 772 C CA . GLU A 1 105 ? -14.444 29.903 3.916 1.00 47.81 105 GLU A CA 1
ATOM 773 C C . GLU A 1 105 ? -15.468 30.684 3.097 1.00 47.81 105 GLU A C 1
ATOM 775 O O . GLU A 1 105 ? -15.112 31.340 2.110 1.00 47.81 105 GLU A O 1
ATOM 780 N N . GLU A 1 106 ? -16.746 30.534 3.450 1.00 42.75 106 GLU A N 1
ATOM 781 C CA . GLU A 1 106 ? -17.843 31.252 2.822 1.00 42.75 106 GLU A CA 1
ATOM 782 C C . GLU A 1 106 ? -17.452 32.725 2.716 1.00 42.75 106 GLU A C 1
ATOM 784 O O . GLU A 1 106 ? -17.423 33.451 3.714 1.00 42.75 106 GLU A O 1
ATOM 789 N N . ALA A 1 107 ? -17.126 33.154 1.493 1.00 38.09 107 ALA A N 1
ATOM 790 C CA . ALA A 1 107 ? -16.821 34.529 1.157 1.00 38.09 107 ALA A CA 1
ATOM 791 C C . ALA A 1 107 ? -18.082 35.365 1.398 1.00 38.09 107 ALA A C 1
ATOM 793 O O . ALA A 1 107 ? -18.868 35.661 0.496 1.00 38.09 107 ALA A O 1
ATOM 794 N N . THR A 1 108 ? -18.283 35.741 2.656 1.00 39.94 108 THR A N 1
ATOM 795 C CA . THR A 1 108 ? -19.167 36.814 3.068 1.00 39.94 108 THR A CA 1
ATOM 796 C C . THR A 1 108 ? -18.518 38.086 2.553 1.00 39.94 108 THR A C 1
ATOM 798 O O . THR A 1 108 ? -17.534 38.589 3.087 1.00 39.94 108 THR A O 1
ATOM 801 N N . GLY A 1 109 ? -19.007 38.523 1.393 1.00 42.78 109 GLY A N 1
ATOM 802 C CA . GLY A 1 109 ? -18.404 39.608 0.643 1.00 42.78 109 GLY A CA 1
ATOM 803 C C . GLY A 1 109 ? -18.341 40.914 1.419 1.00 42.78 109 GLY A C 1
ATOM 804 O O . GLY A 1 109 ? -19.172 41.154 2.282 1.00 42.78 109 GLY A O 1
ATOM 805 N N . LEU A 1 110 ? -17.395 41.772 1.035 1.00 37.75 110 LEU A N 1
ATOM 806 C CA . LEU A 1 110 ? -17.456 43.229 1.156 1.00 37.75 110 LEU A CA 1
ATOM 807 C C . LEU A 1 110 ? -16.276 43.853 0.382 1.00 37.75 110 LEU A C 1
ATOM 809 O O . LEU A 1 110 ? -15.124 43.546 0.651 1.00 37.75 110 LEU A O 1
ATOM 813 N N . GLY A 1 111 ? -16.590 44.786 -0.522 1.00 35.25 111 GLY A N 1
ATOM 814 C CA . GLY A 1 111 ? -15.793 46.003 -0.731 1.00 35.25 111 GLY A CA 1
ATOM 815 C C . GLY A 1 111 ? -14.584 45.956 -1.675 1.00 35.25 111 GLY A C 1
ATOM 816 O O . GLY A 1 111 ? -13.534 45.421 -1.355 1.00 35.25 111 GLY A O 1
ATOM 817 N N . LEU A 1 112 ? -14.705 46.665 -2.801 1.00 45.09 112 LEU A N 1
ATOM 818 C CA . LEU A 1 112 ? -13.588 47.161 -3.615 1.00 45.09 112 LEU A CA 1
ATOM 819 C C . LEU A 1 112 ? -12.639 48.034 -2.768 1.00 45.09 112 LEU A C 1
ATOM 821 O O . LEU A 1 112 ? -13.081 49.049 -2.230 1.00 45.09 112 LEU A O 1
ATOM 825 N N . GLY A 1 113 ? -11.345 47.706 -2.720 1.00 36.09 113 GLY A N 1
ATOM 826 C CA . GLY A 1 113 ? -10.326 48.592 -2.147 1.00 36.09 113 GLY A CA 1
ATOM 827 C C . GLY A 1 113 ? -8.925 47.977 -2.071 1.00 36.09 113 GLY A C 1
ATOM 828 O O . GLY A 1 113 ? -8.712 47.053 -1.306 1.00 36.09 113 GLY A O 1
ATOM 829 N N . GLU A 1 114 ? -8.008 48.530 -2.871 1.00 33.91 114 GLU A N 1
ATOM 830 C CA . GLU A 1 114 ? -6.541 48.580 -2.704 1.00 33.91 114 GLU A CA 1
ATOM 831 C C . GLU A 1 114 ? -5.773 47.280 -2.361 1.00 33.91 114 GLU A C 1
ATOM 833 O O . GLU A 1 114 ? -5.755 46.791 -1.236 1.00 33.91 114 GLU A O 1
ATOM 838 N N . VAL A 1 115 ? -5.034 46.763 -3.351 1.00 39.59 115 VAL A N 1
ATOM 839 C CA . VAL A 1 115 ? -4.113 45.629 -3.184 1.00 39.59 115 VAL A CA 1
ATOM 840 C C . VAL A 1 115 ? -2.834 46.107 -2.493 1.00 39.59 115 VAL A C 1
ATOM 842 O O . VAL A 1 115 ? -1.935 46.651 -3.135 1.00 39.59 115 VAL A O 1
ATOM 845 N N . VAL A 1 116 ? -2.735 45.874 -1.187 1.00 34.56 116 VAL A N 1
ATOM 846 C CA . VAL A 1 116 ? -1.471 45.944 -0.445 1.00 34.56 116 VAL A CA 1
ATOM 847 C C . VAL A 1 116 ? -0.864 44.542 -0.427 1.00 34.56 116 VAL A C 1
ATOM 849 O O . VAL A 1 116 ? -1.441 43.623 0.148 1.00 34.56 116 VAL A O 1
ATOM 852 N N . TYR A 1 117 ? 0.305 44.368 -1.055 1.00 39.75 117 TYR A N 1
ATOM 853 C CA . TYR A 1 117 ? 1.116 43.154 -0.915 1.00 39.75 117 TYR A CA 1
ATOM 854 C C . TYR A 1 117 ? 1.655 43.076 0.519 1.00 39.75 117 TYR A C 1
ATOM 856 O O . TYR A 1 117 ? 2.736 43.581 0.824 1.00 39.75 117 TYR A O 1
ATOM 864 N N . VAL A 1 118 ? 0.887 42.458 1.412 1.00 41.19 118 VAL A N 1
ATOM 865 C CA . VAL A 1 118 ? 1.388 41.984 2.702 1.00 41.19 118 VAL A CA 1
ATOM 866 C C . VAL A 1 118 ? 2.018 40.621 2.435 1.00 41.19 118 VAL A C 1
ATOM 868 O O . VAL A 1 118 ? 1.362 39.742 1.878 1.00 41.19 118 VAL A O 1
ATOM 871 N N . GLY A 1 119 ? 3.313 40.483 2.736 1.00 38.44 119 GLY A N 1
ATOM 872 C CA . GLY A 1 119 ? 4.073 39.252 2.515 1.00 38.44 119 GLY A CA 1
ATOM 873 C C . GLY A 1 119 ? 3.312 38.034 3.031 1.00 38.44 119 GLY A C 1
ATOM 874 O O . GLY A 1 119 ? 2.730 38.099 4.111 1.00 38.44 119 GLY A O 1
ATOM 875 N N . ALA A 1 120 ? 3.293 36.970 2.225 1.00 38.69 120 ALA A N 1
ATOM 876 C CA . ALA A 1 120 ? 2.611 35.719 2.522 1.00 38.69 120 ALA A CA 1
ATOM 877 C C . ALA A 1 120 ? 3.059 35.196 3.894 1.00 38.69 120 ALA A C 1
ATOM 879 O O . ALA A 1 120 ? 4.136 34.625 4.044 1.00 38.69 120 ALA A O 1
ATOM 880 N N . TYR A 1 121 ? 2.243 35.462 4.906 1.00 40.16 121 TYR A N 1
ATOM 881 C CA . TYR A 1 121 ? 2.281 34.750 6.163 1.00 40.16 121 TYR A CA 1
ATOM 882 C C . TYR A 1 121 ? 1.590 33.424 5.874 1.00 40.16 121 TY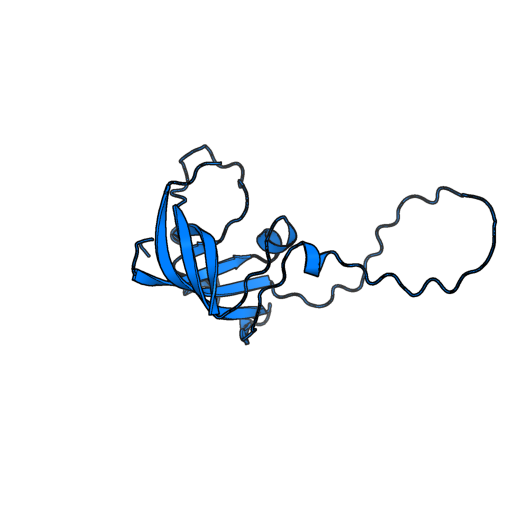R A C 1
ATOM 884 O O . TYR A 1 121 ? 0.389 33.420 5.608 1.00 40.16 121 TYR A O 1
ATOM 892 N N . GLU A 1 122 ? 2.346 32.328 5.834 1.00 42.97 122 GLU A N 1
ATOM 893 C CA . GLU A 1 122 ? 1.752 30.994 5.851 1.00 42.97 122 GLU A CA 1
ATOM 894 C C . GLU A 1 122 ? 0.912 30.911 7.131 1.00 42.97 122 GLU A C 1
ATOM 896 O O . GLU A 1 122 ? 1.470 31.045 8.227 1.00 42.97 122 GLU A O 1
ATOM 901 N N . PRO A 1 123 ? -0.426 30.796 7.044 1.00 37.97 123 PRO A N 1
ATOM 902 C CA . PRO A 1 123 ? -1.220 30.628 8.241 1.00 37.97 123 PRO A CA 1
ATOM 903 C C . PRO A 1 123 ? -0.800 29.298 8.862 1.00 37.97 123 PRO A C 1
ATOM 905 O O . PRO A 1 123 ? -1.029 28.237 8.286 1.00 37.97 123 PRO A O 1
ATOM 908 N N . VAL A 1 124 ? -0.174 29.359 10.038 1.00 41.72 124 VAL A N 1
ATOM 909 C CA . VAL A 1 124 ? -0.006 28.193 10.906 1.00 41.72 124 VAL A CA 1
ATOM 910 C C . VAL A 1 124 ? -1.408 27.827 11.385 1.00 41.72 124 VAL A C 1
ATOM 912 O O . VAL A 1 124 ? -1.885 28.315 12.412 1.00 41.72 124 VAL A O 1
ATOM 915 N N . LEU A 1 125 ? -2.117 27.052 10.565 1.00 49.91 125 LEU A N 1
ATOM 916 C CA . LEU A 1 125 ? -3.363 26.412 10.952 1.00 49.91 125 LEU A CA 1
ATOM 917 C C .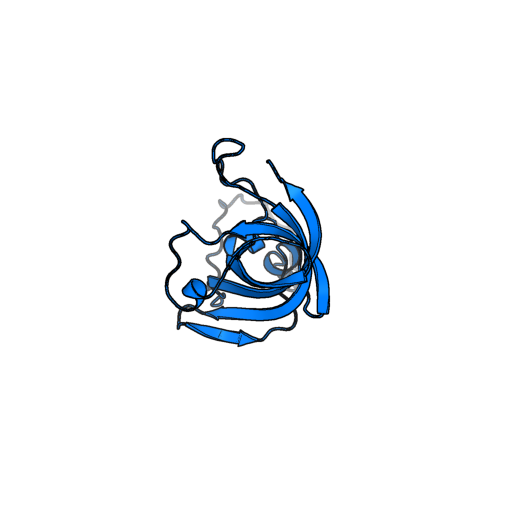 LEU A 1 125 ? -3.055 25.534 12.172 1.00 49.91 125 LEU A C 1
ATOM 919 O O . LEU A 1 125 ? -1.984 24.923 12.212 1.00 49.91 125 LEU A O 1
ATOM 923 N N . PRO A 1 126 ? -3.938 25.465 13.184 1.00 41.59 126 PRO A N 1
ATOM 924 C CA . PRO A 1 126 ? -3.782 24.456 14.217 1.00 41.59 126 PRO A CA 1
ATOM 925 C C . PRO A 1 126 ? -3.750 23.102 13.512 1.00 41.59 126 PRO A C 1
ATOM 927 O O . PRO A 1 126 ? -4.728 22.738 12.859 1.00 41.59 126 PRO A O 1
ATOM 930 N N . GLU A 1 127 ? -2.613 22.406 13.596 1.00 53.94 127 GLU A N 1
ATOM 931 C CA . GLU A 1 127 ? -2.456 21.056 13.067 1.00 53.94 127 GLU A CA 1
ATOM 932 C C . GLU A 1 127 ? -3.573 20.214 13.683 1.00 53.94 127 GLU A C 1
ATOM 934 O O . GLU A 1 127 ? -3.563 19.886 14.874 1.00 53.94 127 GLU A O 1
ATOM 939 N N . THR A 1 128 ? -4.607 19.930 12.892 1.00 55.69 128 THR A N 1
ATOM 940 C CA . THR A 1 128 ? -5.518 18.847 13.221 1.00 55.69 128 THR A CA 1
ATOM 941 C C . THR A 1 128 ? -4.628 17.623 13.374 1.00 55.69 128 THR A C 1
ATOM 943 O O . THR A 1 128 ? -3.814 17.380 12.487 1.00 55.69 128 THR A O 1
ATOM 946 N N . PRO A 1 129 ? -4.678 16.902 14.506 1.00 64.31 129 PRO A N 1
ATOM 947 C CA . PRO A 1 129 ? -3.788 15.772 14.696 1.00 64.31 129 PRO A CA 1
ATOM 948 C C . PRO A 1 129 ? -4.042 14.789 13.550 1.00 64.31 129 PRO A C 1
ATOM 950 O O . PRO A 1 129 ? -5.179 14.350 13.357 1.00 64.31 129 PRO A O 1
ATOM 953 N N . ARG A 1 130 ? -3.000 14.522 12.762 1.00 69.12 130 ARG A N 1
ATOM 954 C CA . ARG A 1 130 ? -3.024 13.599 11.626 1.00 69.12 130 ARG A CA 1
ATOM 955 C C . ARG A 1 130 ? -2.453 12.247 12.057 1.00 69.12 130 ARG A C 1
ATOM 957 O O . ARG A 1 130 ? -1.712 12.185 13.047 1.00 69.12 130 ARG A O 1
ATOM 964 N N . PRO A 1 131 ? -2.844 11.149 11.395 1.00 78.25 131 PRO A N 1
ATOM 965 C CA . PRO A 1 131 ? -2.089 9.913 11.515 1.00 78.25 131 PRO A CA 1
ATOM 966 C C . PRO A 1 131 ? -0.653 10.141 11.028 1.00 78.25 131 PRO A C 1
ATOM 968 O O . PRO A 1 131 ? -0.433 10.906 10.101 1.00 78.25 131 PRO A O 1
ATOM 971 N N . ASP A 1 132 ? 0.315 9.459 11.635 1.00 80.31 132 ASP A N 1
ATOM 972 C CA . ASP A 1 132 ? 1.702 9.492 11.146 1.00 80.31 132 ASP A CA 1
ATOM 973 C C . ASP A 1 132 ? 1.855 8.634 9.873 1.00 80.31 132 ASP A C 1
ATOM 975 O O . ASP A 1 132 ? 2.760 8.826 9.058 1.00 80.31 132 ASP A O 1
ATOM 979 N N . GLU A 1 133 ? 0.996 7.619 9.738 1.00 88.25 133 GLU A N 1
ATOM 980 C CA . GLU A 1 133 ? 1.099 6.568 8.732 1.00 88.25 133 GLU A CA 1
ATOM 981 C C . GLU A 1 133 ? -0.232 5.805 8.596 1.00 88.25 133 GLU A C 1
ATOM 983 O O . GLU A 1 133 ? -1.073 5.814 9.503 1.00 88.25 133 GLU A O 1
ATOM 988 N N . TRP A 1 134 ? -0.394 5.066 7.498 1.00 92.31 134 TRP A N 1
ATOM 989 C CA . TRP A 1 134 ? -1.454 4.077 7.313 1.00 92.31 134 TRP A CA 1
ATOM 990 C C . TRP A 1 134 ? -0.900 2.659 7.180 1.00 92.31 134 TRP A C 1
ATOM 992 O O . TRP A 1 134 ? 0.169 2.419 6.618 1.00 92.31 134 TRP A O 1
ATOM 1002 N N . LEU A 1 135 ? -1.670 1.687 7.670 1.00 94.38 135 LEU A N 1
ATOM 1003 C CA . LEU A 1 135 ? -1.424 0.262 7.468 1.00 94.38 135 LEU A CA 1
ATOM 1004 C C . LEU A 1 135 ? -2.500 -0.330 6.566 1.00 94.38 135 LEU A C 1
ATOM 1006 O O . LEU A 1 135 ? -3.686 -0.294 6.896 1.00 94.38 135 LEU A O 1
ATOM 1010 N N . LEU A 1 136 ? -2.064 -0.932 5.465 1.00 95.94 136 LEU A N 1
ATOM 1011 C CA . LEU A 1 136 ? -2.919 -1.576 4.479 1.00 95.94 136 LEU A CA 1
ATOM 1012 C C . LEU A 1 136 ? -2.745 -3.089 4.557 1.00 95.94 136 LEU A C 1
ATOM 1014 O O . LEU A 1 136 ? -1.639 -3.602 4.383 1.00 95.94 136 LEU A O 1
ATOM 1018 N N . ASP A 1 137 ? -3.836 -3.814 4.776 1.00 96.69 137 ASP A N 1
ATOM 1019 C CA . ASP A 1 137 ? -3.860 -5.260 4.585 1.00 96.69 137 ASP A CA 1
ATOM 1020 C C . ASP A 1 137 ? -4.150 -5.547 3.118 1.00 96.69 137 ASP A C 1
ATOM 1022 O O . ASP A 1 137 ? -5.229 -5.240 2.618 1.00 96.69 137 ASP A O 1
ATOM 1026 N N . LEU A 1 138 ? -3.178 -6.121 2.420 1.00 97.62 138 LEU A N 1
ATOM 1027 C CA . LEU A 1 138 ? -3.203 -6.300 0.976 1.00 97.62 138 LEU A CA 1
ATOM 1028 C C . LEU A 1 138 ? -3.234 -7.778 0.600 1.00 97.62 138 LEU A C 1
ATOM 1030 O O . LEU A 1 138 ? -2.622 -8.623 1.256 1.00 97.62 138 LEU A O 1
ATOM 1034 N N . GLU A 1 139 ? -3.872 -8.070 -0.526 1.00 97.94 139 GLU A N 1
ATOM 1035 C CA . GLU A 1 139 ? -3.654 -9.294 -1.293 1.00 97.94 139 GLU A CA 1
ATOM 1036 C C . GLU A 1 139 ? -3.211 -8.923 -2.707 1.00 97.94 139 GLU A C 1
ATOM 1038 O O . GLU A 1 139 ? -3.915 -8.212 -3.424 1.00 97.94 139 GLU A O 1
ATOM 1043 N N . ILE A 1 140 ? -2.041 -9.415 -3.111 1.00 98.06 140 ILE A N 1
ATOM 1044 C CA . ILE A 1 140 ? -1.484 -9.157 -4.438 1.00 98.06 140 ILE A CA 1
ATOM 1045 C C . ILE A 1 140 ? -2.201 -10.035 -5.462 1.00 98.06 140 ILE A C 1
ATOM 1047 O O . ILE A 1 140 ? -2.113 -11.262 -5.411 1.00 98.06 140 ILE A O 1
ATOM 1051 N N . LEU A 1 141 ? -2.864 -9.406 -6.427 1.00 98.25 141 LEU A N 1
ATOM 1052 C CA . LEU A 1 141 ? -3.594 -10.082 -7.498 1.00 98.25 141 LEU A CA 1
ATOM 1053 C C . LEU A 1 141 ? -2.741 -10.234 -8.758 1.00 98.25 141 LEU A C 1
ATOM 1055 O O . LEU A 1 141 ? -2.777 -11.275 -9.409 1.00 98.25 141 LEU A O 1
ATOM 1059 N N . GLU A 1 142 ? -1.955 -9.210 -9.089 1.00 97.88 142 GLU A N 1
ATOM 1060 C CA . GLU A 1 142 ? -1.092 -9.195 -10.270 1.00 97.88 142 GLU A CA 1
ATOM 1061 C C . GLU A 1 142 ? 0.269 -8.586 -9.923 1.00 97.88 142 GLU A C 1
ATOM 1063 O O . GLU A 1 142 ? 0.359 -7.588 -9.208 1.00 97.88 142 GLU A O 1
ATOM 1068 N N . ASP A 1 143 ? 1.334 -9.176 -10.459 1.00 96.06 143 ASP A N 1
ATOM 1069 C CA . ASP A 1 143 ? 2.690 -8.633 -10.425 1.00 96.06 143 ASP A CA 1
ATOM 1070 C C . ASP A 1 143 ? 2.987 -8.024 -11.797 1.00 96.06 143 ASP A C 1
ATOM 1072 O O . ASP A 1 143 ? 3.099 -8.741 -12.793 1.00 96.06 143 ASP A O 1
ATOM 1076 N N . LEU A 1 144 ? 3.067 -6.695 -11.848 1.00 96.62 144 LEU A N 1
ATOM 1077 C CA . LEU A 1 144 ? 3.298 -5.930 -13.073 1.00 96.62 144 LEU A CA 1
ATOM 1078 C C . LEU A 1 144 ? 4.795 -5.787 -13.391 1.00 96.62 144 LEU A C 1
ATOM 1080 O O . LEU A 1 144 ? 5.151 -5.203 -14.416 1.00 96.62 144 LEU A O 1
ATOM 1084 N N . GLY A 1 145 ? 5.671 -6.344 -12.549 1.00 93.69 145 GLY A N 1
ATOM 1085 C CA . GLY A 1 145 ? 7.111 -6.385 -12.762 1.00 93.69 145 GLY A CA 1
ATOM 1086 C C . GLY A 1 145 ? 7.901 -5.367 -11.930 1.00 93.69 145 GLY A C 1
ATOM 1087 O O . GLY A 1 145 ? 7.365 -4.716 -11.029 1.00 93.69 145 GLY A O 1
ATOM 1088 N N . PRO A 1 146 ? 9.220 -5.273 -12.174 1.00 92.62 146 PRO A N 1
ATOM 1089 C CA . PRO A 1 146 ? 10.076 -4.315 -11.486 1.00 92.62 146 PRO A CA 1
ATOM 1090 C C . PRO A 1 146 ? 9.688 -2.876 -11.840 1.00 92.62 146 PRO A C 1
ATOM 1092 O O . PRO A 1 146 ? 9.272 -2.593 -12.965 1.00 92.62 146 PRO A O 1
ATOM 1095 N N . HIS A 1 147 ? 9.866 -1.973 -10.882 1.00 89.44 147 HIS A N 1
ATOM 1096 C CA . HIS A 1 147 ? 9.698 -0.540 -11.079 1.00 89.44 147 HIS A CA 1
ATOM 1097 C C . HIS A 1 147 ? 11.042 0.180 -10.919 1.00 89.44 147 HIS A C 1
ATOM 1099 O O . HIS A 1 147 ? 11.867 -0.198 -10.089 1.00 89.44 147 HIS A O 1
ATOM 1105 N N . THR A 1 148 ? 11.260 1.202 -11.738 1.00 85.00 148 THR A N 1
ATOM 1106 C CA . THR A 1 148 ? 12.401 2.117 -11.661 1.00 85.00 148 THR A CA 1
ATOM 1107 C C . THR A 1 148 ? 11.874 3.516 -11.925 1.00 85.00 148 THR A C 1
ATOM 1109 O O . THR A 1 148 ? 11.109 3.682 -12.882 1.00 85.00 148 THR A O 1
ATOM 1112 N N . TRP A 1 149 ? 12.289 4.470 -11.100 1.00 78.56 149 TRP A N 1
ATOM 1113 C CA . TRP A 1 149 ? 12.022 5.888 -11.297 1.00 78.56 149 TRP A CA 1
ATOM 1114 C C . TRP A 1 149 ? 12.849 6.474 -12.449 1.00 78.56 149 TRP A C 1
ATOM 1116 O O . TRP A 1 149 ? 13.966 5.953 -12.703 1.00 78.56 149 TRP A O 1
#

pLDDT: mean 78.75, std 20.21, range [33.91, 98.5]

Foldseek 3Di:
DDDDAQDWFKEKEFPVQQLPFNDKDFAQDKDWWKKFACVPPDDDAPRVRGRIYTHDDDPVPPWPPTFIWIFIKHFNWKWFQFPVRDTDTDRMDHGNVRVPDPPPDPCPDDDDDDDDPDDDDPPPDPPPRGGRIMMTGIHTHGTPGTDTD

Radius of gyration: 18.99 Å; chains: 1; bounding box: 40×63×34 Å

Secondary structure (DSSP, 8-state):
----TT-EEEEEEEHHHHHHHPPPEETTSEEEEEEEESTTS---GGGGG-SEEE--S---PPTTSS--EEEEEEEEEEEEE-TTS-EEEESEEPPHHHHS---------------------------PPPPSEEEEEEEEEEEEEE---

Sequence (149 aa):
MDITVGAVGRASLSDWEQECCGDPIAVGEVHELILLPSRGVSQAGPLASAGWVVTHHDDGSPAGSIPLRRVRAVVRAAHEVWPSGRLAEIDRVPGHADLTILEPEEATGLGLGEVVYVGAYEPVLPETPRPDEWLLDLEILEDLGPHTW